Protein AF-A0A4P9WG76-F1 (afdb_monomer)

Sequence (153 aa):
MVAVDEIKWSTSDSGVIADAPSGLVIRKGTIAATIASVAEIDAHLHLSPSPSRSAAIRKTMDDITPLLPTLHATLFGLFHAADWLRSDASEGRALVGAMAVRAFPDMRSEAVDEMLREWGRRARAEEFKVVVEEALQGCNSGIQGAFKINGGW

Solvent-accessible surface area (backbone atoms only — not comparable to full-atom values): 9235 Å² total; per-residue (Å²): 136,83,83,83,81,74,92,82,85,73,89,67,90,73,85,75,48,75,82,38,102,79,77,54,71,69,55,76,60,54,61,54,48,50,53,49,42,25,54,52,37,41,60,46,68,76,47,77,94,44,73,68,49,56,49,52,47,49,51,45,49,60,66,44,56,81,45,42,65,51,52,46,77,74,28,68,91,79,58,52,50,52,74,29,36,37,90,88,44,54,70,28,44,25,40,53,24,33,51,43,33,20,73,38,59,85,65,59,44,74,69,41,52,50,37,39,55,52,44,50,74,67,56,86,50,68,70,45,34,53,40,31,52,33,28,74,71,57,48,68,87,63,69,82,74,76,66,74,67,91,70,84,131

Structure (mmCIF, N/CA/C/O backbone):
data_AF-A0A4P9WG76-F1
#
_entry.id   AF-A0A4P9WG76-F1
#
loop_
_atom_site.group_PDB
_atom_site.id
_atom_site.type_symbol
_atom_site.label_atom_id
_atom_site.label_alt_id
_atom_site.label_comp_id
_atom_site.label_asym_id
_atom_site.label_entity_id
_atom_site.label_seq_id
_atom_site.pdbx_PDB_ins_code
_atom_site.Cartn_x
_atom_site.Cartn_y
_atom_site.Cartn_z
_atom_site.occupancy
_atom_site.B_iso_or_equiv
_atom_site.auth_seq_id
_atom_site.auth_comp_id
_atom_site.auth_asym_id
_atom_site.auth_atom_id
_atom_site.pdbx_PDB_model_num
ATOM 1 N N . MET A 1 1 ? 16.171 -2.582 -22.971 1.00 29.70 1 MET A N 1
ATOM 2 C CA . MET A 1 1 ? 16.084 -3.896 -22.306 1.00 29.70 1 MET A CA 1
ATOM 3 C C . MET A 1 1 ? 17.381 -4.071 -21.533 1.00 29.70 1 MET A C 1
ATOM 5 O O . MET A 1 1 ? 18.410 -4.275 -22.160 1.00 29.70 1 MET A O 1
ATOM 9 N N . VAL A 1 2 ? 17.376 -3.810 -20.224 1.00 29.30 2 VAL A N 1
ATOM 10 C CA . VAL A 1 2 ? 18.581 -3.951 -19.389 1.00 29.30 2 VAL A CA 1
ATOM 11 C C . VAL A 1 2 ? 18.638 -5.407 -18.941 1.00 29.30 2 VAL A C 1
ATOM 13 O O . VAL A 1 2 ? 17.695 -5.884 -18.315 1.00 29.30 2 VAL A O 1
ATOM 16 N N . ALA A 1 3 ? 19.693 -6.120 -19.329 1.00 28.16 3 ALA A N 1
ATOM 17 C CA . ALA A 1 3 ? 19.963 -7.462 -18.834 1.00 28.16 3 ALA A CA 1
ATOM 18 C C . ALA A 1 3 ? 20.357 -7.354 -17.356 1.00 28.16 3 ALA A C 1
ATOM 20 O O . ALA A 1 3 ? 21.293 -6.633 -17.015 1.00 28.16 3 ALA A O 1
ATOM 21 N N . VAL A 1 4 ? 19.605 -8.017 -16.480 1.00 35.25 4 VAL A N 1
ATOM 22 C CA . VAL A 1 4 ? 19.969 -8.135 -15.067 1.00 35.25 4 VAL A CA 1
ATOM 23 C C . VAL A 1 4 ? 20.816 -9.393 -14.942 1.00 35.25 4 VAL A C 1
ATOM 25 O O . VAL A 1 4 ? 20.285 -10.495 -14.814 1.00 35.25 4 VAL A O 1
ATOM 28 N N . ASP A 1 5 ? 22.131 -9.220 -15.034 1.00 34.12 5 ASP A N 1
ATOM 29 C CA . ASP A 1 5 ? 23.086 -10.279 -14.728 1.00 34.12 5 ASP A CA 1
ATOM 30 C C . ASP A 1 5 ? 23.150 -10.473 -13.206 1.00 34.12 5 ASP A C 1
ATOM 32 O O . ASP A 1 5 ? 23.523 -9.573 -12.458 1.00 34.12 5 ASP A O 1
ATOM 36 N N . GLU A 1 6 ? 22.736 -11.665 -12.777 1.00 33.78 6 GLU A N 1
ATOM 37 C CA . GLU A 1 6 ? 23.005 -12.313 -11.489 1.00 33.78 6 GLU A CA 1
ATOM 38 C C . GLU A 1 6 ? 22.783 -11.479 -10.201 1.00 33.78 6 GLU A C 1
ATOM 40 O O . GLU A 1 6 ? 23.637 -10.730 -9.723 1.00 33.78 6 GLU A O 1
ATOM 45 N N . ILE A 1 7 ? 21.636 -11.699 -9.546 1.00 42.50 7 ILE A N 1
ATOM 46 C CA . ILE A 1 7 ? 21.343 -11.144 -8.215 1.00 42.50 7 ILE A CA 1
ATOM 47 C C . ILE A 1 7 ? 22.223 -11.840 -7.164 1.00 42.50 7 ILE A C 1
ATOM 49 O O . ILE A 1 7 ? 22.012 -13.009 -6.831 1.00 42.50 7 ILE A O 1
ATOM 53 N N . LYS A 1 8 ? 23.185 -11.108 -6.589 1.00 35.28 8 LYS A N 1
ATOM 54 C CA . LYS A 1 8 ? 24.018 -11.589 -5.475 1.00 35.28 8 LYS A CA 1
ATOM 55 C C . LYS A 1 8 ? 23.369 -11.284 -4.124 1.00 35.28 8 LYS A C 1
ATOM 57 O O . LYS A 1 8 ? 23.216 -10.133 -3.727 1.00 35.28 8 LYS A O 1
ATOM 62 N N . TRP A 1 9 ? 23.030 -12.336 -3.382 1.00 37.44 9 TRP A N 1
ATOM 63 C CA . TRP A 1 9 ? 22.438 -12.251 -2.045 1.00 37.44 9 TRP A CA 1
ATOM 64 C C . TRP A 1 9 ? 23.530 -12.235 -0.960 1.00 37.44 9 TRP A C 1
ATOM 66 O O . TRP A 1 9 ? 24.254 -13.214 -0.821 1.00 37.44 9 TRP A O 1
ATOM 76 N N . SER A 1 10 ? 23.617 -11.194 -0.121 1.00 37.50 10 SER A N 1
ATOM 77 C CA . SER A 1 10 ? 24.485 -11.193 1.082 1.00 37.50 10 SER A CA 1
ATOM 78 C C . SER A 1 10 ? 23.660 -11.317 2.365 1.00 37.50 10 SER A C 1
ATOM 80 O O . SER A 1 10 ? 22.618 -10.690 2.502 1.00 37.50 10 SER A O 1
ATOM 82 N N . THR A 1 11 ? 24.065 -12.204 3.277 1.00 35.88 11 THR A N 1
ATOM 83 C CA . THR A 1 11 ? 23.414 -12.543 4.562 1.00 35.88 11 THR A CA 1
ATOM 84 C C . THR A 1 11 ? 23.861 -11.690 5.751 1.00 35.88 11 THR A C 1
ATOM 86 O O . THR A 1 11 ? 23.444 -11.994 6.862 1.00 35.88 11 THR A O 1
ATOM 89 N N . SER A 1 12 ? 24.698 -10.664 5.578 1.00 35.09 12 SER A N 1
ATOM 90 C CA . SER A 1 12 ? 25.245 -9.935 6.729 1.00 35.09 12 SER A CA 1
ATOM 91 C C . SER A 1 12 ? 24.329 -8.809 7.220 1.00 35.09 12 SER A C 1
ATOM 93 O O . SER A 1 12 ? 23.958 -7.924 6.449 1.00 35.09 12 SER A O 1
ATOM 95 N N . ASP A 1 13 ? 24.059 -8.789 8.530 1.00 44.84 13 ASP A N 1
ATOM 96 C CA . ASP A 1 13 ? 23.354 -7.711 9.252 1.00 44.84 13 ASP A CA 1
ATOM 97 C C . ASP A 1 13 ? 24.088 -6.352 9.201 1.00 44.84 13 ASP A C 1
ATOM 99 O O . ASP A 1 13 ? 23.539 -5.308 9.551 1.00 44.84 13 ASP A O 1
ATOM 103 N N . SER A 1 14 ? 25.321 -6.326 8.695 1.00 40.22 14 SER A N 1
ATOM 104 C CA . SER A 1 14 ? 26.135 -5.135 8.451 1.00 40.22 14 SER A CA 1
ATOM 105 C C . SER A 1 14 ? 25.805 -4.444 7.115 1.00 40.22 14 SER A C 1
ATOM 107 O O . SER A 1 14 ? 26.647 -4.271 6.242 1.00 40.22 14 SER A O 1
ATOM 109 N N . GLY A 1 15 ? 24.555 -4.009 6.968 1.00 42.34 15 GLY A N 1
ATOM 110 C CA . GLY A 1 15 ? 24.208 -2.681 6.442 1.00 42.34 15 GLY A CA 1
ATOM 111 C C . GLY A 1 15 ? 24.464 -2.263 4.982 1.00 42.34 15 GLY A C 1
ATOM 112 O O . GLY A 1 15 ? 23.815 -1.304 4.575 1.00 42.34 15 GLY A O 1
ATOM 113 N N . VAL A 1 16 ? 25.306 -2.896 4.164 1.00 36.41 16 VAL A N 1
ATOM 114 C CA . VAL A 1 16 ? 25.460 -2.531 2.735 1.00 36.41 16 VAL A CA 1
ATOM 115 C C . VAL A 1 16 ? 25.833 -3.768 1.920 1.00 36.41 16 VAL A C 1
ATOM 117 O O . VAL A 1 16 ? 26.816 -4.439 2.218 1.00 36.41 16 VAL A O 1
ATOM 120 N N . ILE A 1 17 ? 25.052 -4.066 0.880 1.00 44.09 17 ILE A N 1
ATOM 121 C CA . ILE A 1 17 ? 25.379 -5.085 -0.123 1.00 44.09 17 ILE A CA 1
ATOM 122 C C . ILE A 1 17 ? 25.728 -4.339 -1.410 1.00 44.09 17 ILE A C 1
ATOM 124 O O . ILE A 1 17 ? 24.985 -3.445 -1.801 1.00 44.09 17 ILE A O 1
ATOM 128 N N . ALA A 1 18 ? 26.882 -4.713 -1.965 1.00 39.53 18 ALA A N 1
ATOM 129 C CA . ALA A 1 18 ? 27.529 -4.315 -3.214 1.00 39.53 18 ALA A CA 1
ATOM 130 C C . ALA A 1 18 ? 26.707 -3.509 -4.233 1.00 39.53 18 ALA A C 1
ATOM 132 O O . ALA A 1 18 ? 25.554 -3.830 -4.515 1.00 39.53 18 ALA A O 1
ATOM 133 N N . ASP A 1 19 ? 27.392 -2.539 -4.847 1.00 36.28 19 ASP A N 1
ATOM 134 C CA . ASP A 1 19 ? 26.950 -1.741 -5.988 1.00 36.28 19 ASP A CA 1
ATOM 135 C C . ASP A 1 19 ? 26.257 -2.608 -7.045 1.00 36.28 19 ASP A C 1
ATOM 137 O O . ASP A 1 19 ? 26.893 -3.264 -7.874 1.00 36.28 19 ASP A O 1
ATOM 141 N N . ALA A 1 20 ? 24.922 -2.597 -7.032 1.00 38.16 20 ALA A N 1
ATOM 142 C CA . ALA A 1 20 ? 24.163 -2.936 -8.221 1.00 38.16 20 ALA A CA 1
ATOM 143 C C . ALA A 1 20 ? 24.618 -1.973 -9.337 1.00 38.16 20 ALA A C 1
ATOM 145 O O . ALA A 1 20 ? 24.870 -0.801 -9.035 1.00 38.16 20 ALA A O 1
ATOM 146 N N . PRO A 1 21 ? 24.681 -2.397 -10.614 1.00 36.16 21 PRO A N 1
ATOM 147 C CA . PRO A 1 21 ? 25.179 -1.569 -11.722 1.00 36.16 21 PRO A CA 1
ATOM 148 C C . PRO A 1 21 ? 24.435 -0.228 -11.929 1.00 36.16 21 PRO A C 1
ATOM 150 O O . PRO A 1 21 ? 24.803 0.558 -12.795 1.00 36.16 21 PRO A O 1
ATOM 153 N N . SER A 1 22 ? 23.400 0.048 -11.131 1.00 40.72 22 SER A N 1
ATOM 154 C CA . SER A 1 22 ? 22.588 1.262 -11.100 1.00 40.72 22 SER A CA 1
ATOM 155 C C . SER A 1 22 ? 22.597 2.018 -9.752 1.00 40.72 22 SER A C 1
ATOM 157 O O . SER A 1 22 ? 21.706 2.832 -9.522 1.00 40.72 22 SER A O 1
ATOM 159 N N . GLY A 1 23 ? 23.543 1.762 -8.837 1.00 37.00 23 GLY A N 1
ATOM 160 C CA . GLY A 1 23 ? 23.637 2.480 -7.549 1.00 37.00 23 GLY A CA 1
ATOM 161 C C . GLY A 1 23 ? 22.524 2.143 -6.545 1.00 37.00 23 GLY A C 1
ATOM 162 O O . GLY A 1 23 ? 22.224 2.928 -5.647 1.00 37.00 23 GLY A O 1
ATOM 163 N N . LEU A 1 24 ? 21.880 0.984 -6.708 1.00 38.03 24 LEU A N 1
ATOM 164 C CA . LEU A 1 24 ? 20.695 0.595 -5.950 1.00 38.03 24 LEU A CA 1
ATOM 165 C C . LEU A 1 24 ? 21.059 -0.424 -4.862 1.00 38.03 24 LEU A C 1
ATOM 167 O O . LEU A 1 24 ? 21.333 -1.586 -5.149 1.00 38.03 24 LEU A O 1
ATOM 171 N N . VAL A 1 25 ? 21.082 0.019 -3.603 1.00 45.28 25 VAL A N 1
ATOM 172 C CA . VAL A 1 25 ? 21.432 -0.830 -2.453 1.00 45.28 25 VAL A CA 1
ATOM 173 C C . VAL A 1 25 ? 20.177 -1.501 -1.898 1.00 45.28 25 VAL A C 1
ATOM 175 O O . VAL A 1 25 ? 19.317 -0.858 -1.297 1.00 45.28 25 VAL A O 1
ATOM 178 N N . ILE A 1 26 ? 20.095 -2.820 -2.057 1.00 45.97 26 ILE A N 1
ATOM 179 C CA . ILE A 1 26 ? 19.001 -3.655 -1.547 1.00 45.97 26 ILE A CA 1
ATOM 180 C C . ILE A 1 26 ? 19.420 -4.228 -0.198 1.00 45.97 26 ILE A C 1
ATOM 182 O O . ILE A 1 26 ? 20.339 -5.043 -0.123 1.00 45.97 26 ILE A O 1
ATOM 186 N N . ARG A 1 27 ? 18.756 -3.839 0.892 1.00 52.25 27 ARG A N 1
ATOM 187 C CA . ARG A 1 27 ? 19.001 -4.454 2.203 1.00 52.25 27 ARG A CA 1
ATOM 188 C C . ARG A 1 27 ? 18.062 -5.647 2.366 1.00 52.25 27 ARG A C 1
ATOM 190 O O . ARG A 1 27 ? 16.864 -5.507 2.147 1.00 52.25 27 ARG A O 1
ATOM 197 N N . LYS A 1 28 ? 18.556 -6.807 2.828 1.00 52.19 28 LYS A N 1
ATOM 198 C CA . LYS A 1 28 ? 17.686 -7.940 3.229 1.00 52.19 28 LYS A CA 1
ATOM 199 C C . LYS A 1 28 ? 16.614 -7.523 4.244 1.00 52.19 28 LYS A C 1
ATOM 201 O O . LYS A 1 28 ? 15.506 -8.050 4.226 1.00 52.19 28 LYS A O 1
ATOM 206 N N . GLY A 1 29 ? 16.922 -6.508 5.052 1.00 62.78 29 GLY A N 1
ATOM 207 C CA . GLY A 1 29 ? 15.971 -5.868 5.953 1.00 62.78 29 GLY A CA 1
ATOM 208 C C . GLY A 1 29 ? 14.784 -5.190 5.261 1.00 62.78 29 GLY A C 1
ATOM 209 O O . GLY A 1 29 ? 13.756 -5.059 5.898 1.00 62.78 29 GLY A O 1
ATOM 210 N N . THR A 1 30 ? 14.852 -4.802 3.984 1.00 72.75 30 THR A N 1
ATOM 211 C CA . THR A 1 30 ? 13.771 -4.057 3.310 1.00 72.75 30 THR A CA 1
ATOM 212 C C . THR A 1 30 ? 12.519 -4.909 3.090 1.00 72.75 30 THR A C 1
ATOM 214 O O . THR A 1 30 ? 11.415 -4.465 3.401 1.00 72.75 30 THR A O 1
ATOM 217 N N . ILE A 1 31 ? 12.671 -6.150 2.612 1.00 73.94 31 ILE A N 1
ATOM 218 C CA . ILE A 1 31 ? 11.532 -7.065 2.413 1.00 73.94 31 ILE A CA 1
ATOM 219 C C . ILE A 1 31 ? 10.963 -7.495 3.767 1.00 73.94 31 ILE A C 1
ATOM 221 O O . ILE A 1 31 ? 9.756 -7.422 3.980 1.00 73.94 31 ILE A O 1
ATOM 225 N N . ALA A 1 32 ? 11.834 -7.890 4.702 1.00 73.31 32 ALA A N 1
ATOM 226 C CA . ALA A 1 32 ? 11.424 -8.290 6.045 1.00 73.31 32 ALA A CA 1
ATOM 227 C C . ALA A 1 32 ? 10.720 -7.149 6.800 1.00 73.31 32 ALA A C 1
ATOM 229 O O . ALA A 1 32 ? 9.680 -7.381 7.409 1.00 73.31 32 ALA A O 1
ATOM 230 N N . ALA A 1 33 ? 11.230 -5.916 6.701 1.00 76.06 33 ALA A N 1
ATOM 231 C CA . ALA A 1 33 ? 10.598 -4.732 7.277 1.00 76.06 33 ALA A CA 1
ATOM 232 C C . ALA A 1 33 ? 9.226 -4.479 6.653 1.00 76.06 33 ALA A C 1
ATOM 234 O O . ALA A 1 33 ? 8.272 -4.254 7.381 1.00 76.06 33 ALA A O 1
ATOM 235 N N . THR A 1 34 ? 9.094 -4.610 5.331 1.00 81.94 34 THR A N 1
ATOM 236 C CA . THR A 1 34 ? 7.799 -4.431 4.655 1.00 81.94 34 THR A CA 1
ATOM 237 C C . THR A 1 34 ? 6.775 -5.468 5.118 1.00 81.94 34 THR A C 1
ATOM 239 O O . THR A 1 34 ? 5.636 -5.117 5.408 1.00 81.94 34 THR A O 1
ATOM 242 N N . ILE A 1 35 ? 7.171 -6.739 5.246 1.00 83.00 35 ILE A N 1
ATOM 243 C CA . ILE A 1 35 ? 6.297 -7.801 5.771 1.00 83.00 35 ILE A CA 1
ATOM 244 C C . ILE A 1 35 ? 5.918 -7.527 7.235 1.00 83.00 35 ILE A C 1
ATOM 246 O O . ILE A 1 35 ? 4.758 -7.697 7.606 1.00 83.00 35 ILE A O 1
ATOM 250 N N . ALA A 1 36 ? 6.865 -7.073 8.060 1.00 80.31 36 ALA A N 1
ATOM 251 C CA . ALA A 1 36 ? 6.592 -6.698 9.446 1.00 80.31 36 ALA A CA 1
ATOM 252 C C . ALA A 1 36 ? 5.608 -5.520 9.534 1.00 80.31 36 ALA A C 1
ATOM 254 O O . ALA A 1 36 ? 4.664 -5.574 10.318 1.00 80.31 36 ALA A O 1
ATOM 255 N N . SER A 1 37 ? 5.764 -4.506 8.681 1.00 82.38 37 SER A N 1
ATOM 256 C CA . SER A 1 37 ? 4.845 -3.372 8.586 1.00 82.38 37 SER A CA 1
ATOM 257 C C . SER A 1 37 ? 3.446 -3.789 8.127 1.00 82.38 37 SER A C 1
ATOM 259 O O . SER A 1 37 ? 2.461 -3.290 8.661 1.00 82.38 37 SER A O 1
ATOM 261 N N . VAL A 1 38 ? 3.328 -4.742 7.193 1.00 87.38 38 VAL A N 1
ATOM 262 C CA . VAL A 1 38 ? 2.028 -5.332 6.819 1.00 87.38 38 VAL A CA 1
ATOM 263 C C . VAL A 1 38 ? 1.358 -5.974 8.034 1.00 87.38 38 VAL A C 1
ATOM 265 O O . VAL A 1 38 ? 0.190 -5.697 8.298 1.00 87.38 38 VAL A O 1
ATOM 268 N N . ALA A 1 39 ? 2.096 -6.786 8.796 1.00 83.25 39 ALA A N 1
ATOM 269 C CA . ALA A 1 39 ? 1.567 -7.432 9.993 1.00 83.25 39 ALA A CA 1
ATOM 270 C C . ALA A 1 39 ? 1.161 -6.417 11.078 1.00 83.25 39 ALA A C 1
ATOM 272 O O . ALA A 1 39 ? 0.143 -6.604 11.743 1.00 83.25 39 ALA A O 1
ATOM 273 N N . GLU A 1 40 ? 1.921 -5.330 11.239 1.00 84.75 40 GLU A N 1
ATOM 274 C CA . GLU A 1 40 ? 1.601 -4.238 12.164 1.00 84.75 40 GLU A CA 1
ATOM 275 C C . GLU A 1 40 ? 0.323 -3.494 11.744 1.00 84.75 40 GLU A C 1
ATOM 277 O O . GLU A 1 40 ? -0.565 -3.276 12.573 1.00 84.75 40 GLU A O 1
ATOM 282 N N . ILE A 1 41 ? 0.170 -3.178 10.451 1.00 87.25 41 ILE A N 1
ATOM 283 C CA . ILE A 1 41 ? -1.065 -2.592 9.913 1.00 87.25 41 ILE A CA 1
ATOM 284 C C . ILE A 1 41 ? -2.248 -3.528 10.178 1.00 87.25 41 ILE A C 1
ATOM 286 O O . ILE A 1 41 ? -3.248 -3.095 10.751 1.00 87.25 41 ILE A O 1
ATOM 290 N N . ASP A 1 42 ? -2.137 -4.806 9.810 1.00 89.06 42 ASP A N 1
ATOM 291 C CA . ASP A 1 42 ? -3.207 -5.787 10.009 1.00 89.06 42 ASP A CA 1
ATOM 292 C C . ASP A 1 42 ? -3.596 -5.902 11.493 1.00 89.06 42 ASP A C 1
ATOM 294 O O . ASP A 1 42 ? -4.785 -5.877 11.822 1.00 89.06 42 ASP A O 1
ATOM 298 N N . ALA A 1 43 ? -2.620 -5.919 12.409 1.00 87.69 43 ALA A N 1
ATOM 299 C CA . ALA A 1 43 ? -2.871 -5.928 13.850 1.00 87.69 43 ALA A CA 1
ATOM 300 C C . ALA A 1 43 ? -3.680 -4.703 14.310 1.00 87.69 43 ALA A C 1
ATOM 302 O O . ALA A 1 43 ? -4.627 -4.839 15.089 1.00 87.69 43 ALA A O 1
ATOM 303 N N . HIS A 1 44 ? -3.364 -3.511 13.797 1.00 87.31 44 HIS A N 1
ATOM 304 C CA . HIS A 1 44 ? -4.119 -2.299 14.109 1.00 87.31 44 HIS A CA 1
ATOM 305 C C . HIS A 1 44 ? -5.518 -2.286 13.490 1.00 87.31 44 HIS A C 1
ATOM 307 O O . HIS A 1 44 ? -6.449 -1.777 14.115 1.00 87.31 44 HIS A O 1
ATOM 313 N N . LEU A 1 45 ? -5.712 -2.881 12.312 1.00 85.12 45 LEU A N 1
ATOM 314 C CA . LEU A 1 45 ? -7.017 -2.966 11.648 1.00 85.12 45 LEU A CA 1
ATOM 315 C C . LEU A 1 45 ? -8.029 -3.851 12.391 1.00 85.12 45 LEU A C 1
ATOM 317 O O . LEU A 1 45 ? -9.237 -3.694 12.200 1.00 85.12 45 LEU A O 1
ATOM 321 N N . HIS A 1 46 ? -7.566 -4.758 13.253 1.00 82.12 46 HIS A N 1
ATOM 322 C CA . HIS A 1 46 ? -8.432 -5.535 14.145 1.00 82.12 46 HIS A CA 1
ATOM 323 C C . HIS A 1 46 ? -8.937 -4.742 15.360 1.00 82.12 46 HIS A C 1
ATOM 325 O O . HIS A 1 46 ? -9.868 -5.187 16.032 1.00 82.12 46 HIS A O 1
ATOM 331 N N . LEU A 1 47 ? -8.364 -3.568 15.641 1.00 81.75 47 LEU A N 1
ATOM 332 C CA . LEU A 1 47 ? -8.773 -2.712 16.751 1.00 81.75 47 LEU A CA 1
ATOM 333 C C . LEU A 1 47 ? -9.936 -1.791 16.358 1.00 81.75 47 LEU A C 1
ATOM 335 O O . LEU A 1 47 ? -10.053 -1.334 15.212 1.00 81.75 47 LEU A O 1
ATOM 339 N N . SER A 1 48 ? -10.763 -1.446 17.349 1.00 84.88 48 SER A N 1
ATOM 340 C CA . SER A 1 48 ? -11.828 -0.452 17.194 1.00 84.88 48 SER A CA 1
ATOM 341 C C . SER A 1 48 ? -11.279 0.878 16.659 1.00 84.88 48 SER A C 1
ATOM 343 O O . SER A 1 48 ? -10.186 1.291 17.060 1.00 84.88 48 SER A O 1
ATOM 345 N N . PRO A 1 49 ? -12.022 1.581 15.784 1.00 85.88 49 PRO A N 1
ATOM 346 C CA . PRO A 1 49 ? -11.617 2.890 15.291 1.00 85.88 49 PRO A CA 1
ATOM 347 C C . PRO A 1 49 ? -11.315 3.881 16.411 1.00 85.88 49 PRO A C 1
ATOM 349 O O . PRO A 1 49 ? -12.162 4.159 17.257 1.00 85.88 49 PRO A O 1
ATOM 352 N N . SER A 1 50 ? -10.096 4.418 16.405 1.00 86.81 50 SER A N 1
ATOM 353 C CA . SER A 1 50 ? -9.641 5.425 17.358 1.00 86.81 50 SER A CA 1
ATOM 354 C C . SER A 1 50 ? -8.552 6.313 16.740 1.00 86.81 50 SER A C 1
ATOM 356 O O . SER A 1 50 ? -7.851 5.878 15.819 1.00 86.81 50 SER A O 1
ATOM 358 N N . PRO A 1 51 ? -8.347 7.536 17.265 1.00 88.44 51 PRO A N 1
ATOM 359 C CA . PRO A 1 51 ? -7.253 8.399 16.824 1.00 88.44 51 PRO A CA 1
ATOM 360 C C . PRO A 1 51 ? -5.871 7.754 16.987 1.00 88.44 51 PRO A C 1
ATOM 362 O O . PRO A 1 51 ? -5.012 7.920 16.126 1.00 88.44 51 PRO A O 1
ATOM 365 N N . SER A 1 52 ? -5.658 6.976 18.055 1.00 86.19 52 SER A N 1
ATOM 366 C CA . SER A 1 52 ? -4.385 6.288 18.297 1.00 86.19 52 SER A CA 1
ATOM 367 C C . SER A 1 52 ? -4.114 5.189 17.271 1.00 86.19 52 SER A C 1
ATOM 369 O O . SER A 1 52 ? -2.991 5.076 16.788 1.00 86.19 52 SER A O 1
ATOM 371 N N . ARG A 1 53 ? -5.143 4.428 16.878 1.00 88.31 53 ARG A N 1
ATOM 372 C CA . ARG A 1 53 ? -5.046 3.429 15.804 1.00 88.31 53 ARG A CA 1
ATOM 373 C C . ARG A 1 53 ? -4.664 4.086 14.480 1.00 88.31 53 ARG A C 1
ATOM 375 O O . ARG A 1 53 ? -3.742 3.635 13.812 1.00 88.31 53 ARG A O 1
ATOM 382 N N . SER A 1 54 ? -5.355 5.165 14.122 1.00 87.81 54 SER A N 1
ATOM 383 C CA . SER A 1 54 ? -5.079 5.931 12.903 1.00 87.81 54 SER A CA 1
ATOM 384 C C . SER A 1 54 ? -3.673 6.536 12.885 1.00 87.81 54 SER A C 1
ATOM 386 O O . SER A 1 54 ? -3.031 6.557 11.838 1.00 87.81 54 SER A O 1
ATOM 388 N N . ALA A 1 55 ? -3.172 7.003 14.031 1.00 87.06 55 ALA A N 1
ATOM 389 C CA . ALA A 1 55 ? -1.803 7.497 14.152 1.00 87.06 55 ALA A CA 1
ATOM 390 C C . ALA A 1 55 ? -0.765 6.377 13.976 1.00 87.06 55 ALA A C 1
ATOM 392 O O . ALA A 1 55 ? 0.239 6.585 13.300 1.00 87.06 55 ALA A O 1
ATOM 393 N N . ALA A 1 56 ? -1.019 5.189 14.533 1.00 85.38 56 ALA A N 1
ATOM 394 C CA . ALA 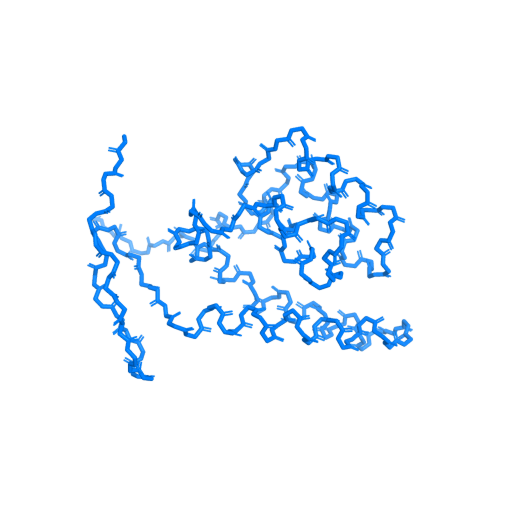A 1 56 ? -0.131 4.039 14.379 1.00 85.38 56 ALA A CA 1
ATOM 395 C C . ALA A 1 56 ? -0.055 3.565 12.919 1.00 85.38 56 ALA A C 1
ATOM 397 O O . ALA A 1 56 ? 1.040 3.432 12.383 1.00 85.38 56 ALA A O 1
ATOM 398 N N . ILE A 1 57 ? -1.202 3.426 12.242 1.00 88.19 57 ILE A N 1
ATOM 399 C CA . ILE A 1 57 ? -1.249 3.063 10.815 1.00 88.19 57 ILE A CA 1
ATOM 400 C C . ILE A 1 57 ? -0.472 4.080 9.970 1.00 88.19 57 ILE A C 1
ATOM 402 O O . ILE A 1 57 ? 0.352 3.683 9.149 1.00 88.19 57 ILE A O 1
ATOM 406 N N . ARG A 1 58 ? -0.677 5.387 10.194 1.00 89.81 58 ARG A N 1
ATOM 407 C CA . ARG A 1 58 ? 0.073 6.437 9.482 1.00 89.81 58 ARG A CA 1
ATOM 408 C C . ARG A 1 58 ? 1.568 6.350 9.729 1.00 89.81 58 ARG A C 1
ATOM 410 O O . ARG A 1 58 ? 2.324 6.406 8.771 1.00 89.81 58 ARG A O 1
ATOM 417 N N . LYS A 1 59 ? 1.988 6.139 10.977 1.00 86.19 59 LYS A N 1
ATOM 418 C CA . LYS A 1 59 ? 3.403 5.949 11.299 1.00 86.19 59 LYS A CA 1
ATOM 419 C C . LYS A 1 59 ? 3.991 4.774 10.509 1.00 86.19 59 LYS A C 1
ATOM 421 O O . LYS A 1 59 ? 5.044 4.920 9.902 1.00 86.19 59 LYS A O 1
ATOM 426 N N . THR A 1 60 ? 3.309 3.631 10.472 1.00 86.12 60 THR A N 1
ATOM 427 C CA . THR A 1 60 ? 3.782 2.470 9.707 1.00 86.12 60 THR A CA 1
ATOM 428 C C . THR A 1 60 ? 3.816 2.759 8.199 1.00 86.12 60 THR A C 1
ATOM 430 O O . THR A 1 60 ? 4.749 2.343 7.515 1.00 86.12 60 THR A O 1
ATOM 433 N N . MET A 1 61 ? 2.859 3.525 7.661 1.00 87.50 61 MET A N 1
ATOM 434 C CA . MET A 1 61 ? 2.903 4.003 6.270 1.00 87.50 61 MET A CA 1
ATOM 435 C C . MET A 1 61 ?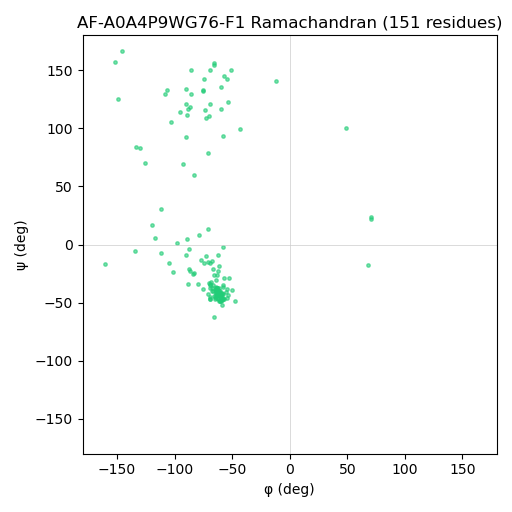 4.093 4.943 6.009 1.00 87.50 61 MET A C 1
ATOM 437 O O . MET A 1 61 ? 4.736 4.845 4.960 1.00 87.50 61 MET A O 1
ATOM 441 N N . ASP A 1 62 ? 4.418 5.830 6.947 1.00 84.56 62 ASP A N 1
ATOM 442 C CA . ASP A 1 62 ? 5.587 6.710 6.857 1.00 84.56 62 ASP A CA 1
ATOM 443 C C . ASP A 1 62 ? 6.887 5.892 6.856 1.00 84.56 62 ASP A C 1
ATOM 445 O O . ASP A 1 62 ? 7.785 6.174 6.064 1.00 84.56 62 ASP A O 1
ATOM 449 N N . ASP A 1 63 ? 6.949 4.822 7.657 1.00 81.56 63 ASP A N 1
ATOM 450 C CA . ASP A 1 63 ? 8.080 3.888 7.707 1.00 81.56 63 ASP A CA 1
ATOM 451 C C . ASP A 1 63 ? 8.227 3.080 6.393 1.00 81.56 63 ASP A C 1
ATOM 453 O O . ASP A 1 63 ? 9.345 2.813 5.945 1.00 81.56 63 ASP A O 1
ATOM 457 N N . ILE A 1 64 ? 7.116 2.727 5.727 1.00 83.62 64 ILE A N 1
ATOM 458 C CA . ILE A 1 64 ? 7.109 2.001 4.439 1.00 83.62 64 ILE A CA 1
ATOM 459 C C . ILE A 1 64 ? 7.479 2.906 3.259 1.00 83.62 64 ILE A C 1
ATOM 461 O O . ILE A 1 64 ? 8.161 2.465 2.333 1.00 83.62 64 ILE A O 1
ATOM 465 N N . THR A 1 65 ? 7.025 4.159 3.253 1.00 86.19 65 THR A N 1
ATOM 466 C CA . THR A 1 65 ? 7.198 5.097 2.129 1.00 86.19 65 THR A CA 1
ATOM 467 C C . THR A 1 65 ? 8.633 5.163 1.571 1.00 86.19 65 THR A C 1
ATOM 469 O O . THR A 1 65 ? 8.789 5.016 0.355 1.00 86.19 65 THR A O 1
ATOM 472 N N . PRO A 1 66 ? 9.702 5.311 2.382 1.00 81.25 66 PRO A N 1
ATOM 473 C CA . PRO A 1 66 ? 11.075 5.336 1.872 1.00 81.25 66 PRO A CA 1
ATOM 474 C C . PRO A 1 66 ? 11.563 3.981 1.334 1.00 81.25 66 PRO A C 1
ATOM 476 O O . PRO A 1 66 ? 12.567 3.934 0.626 1.00 81.25 66 PRO A O 1
ATOM 479 N N . LEU A 1 67 ? 10.877 2.877 1.647 1.00 81.81 67 LEU A N 1
ATOM 480 C CA . LEU A 1 67 ? 11.200 1.539 1.148 1.00 81.81 67 LEU A CA 1
ATOM 481 C C . LEU A 1 6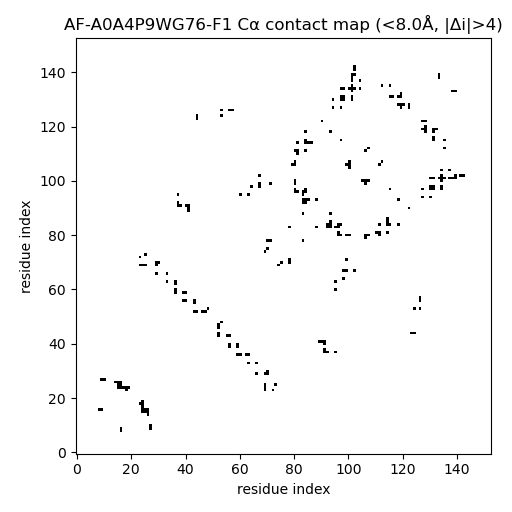7 ? 10.620 1.286 -0.247 1.00 81.81 67 LEU A C 1
ATOM 483 O O . LEU A 1 67 ? 11.165 0.458 -0.978 1.00 81.81 67 LEU A O 1
ATOM 487 N N . LEU A 1 68 ? 9.552 1.997 -0.632 1.00 84.50 68 LEU A N 1
ATOM 488 C CA . LEU A 1 68 ? 8.834 1.787 -1.893 1.00 84.50 68 LEU A CA 1
ATOM 489 C C . LEU A 1 68 ? 9.742 1.829 -3.138 1.00 84.50 68 LEU A C 1
ATOM 491 O O . LEU A 1 68 ? 9.596 0.933 -3.963 1.00 84.50 68 LEU A O 1
ATOM 495 N N . PRO A 1 69 ? 10.712 2.757 -3.296 1.00 80.44 69 PRO A N 1
ATOM 496 C CA . PRO A 1 69 ? 11.618 2.745 -4.451 1.00 80.44 69 PRO A CA 1
ATOM 497 C C . PRO A 1 69 ? 12.506 1.505 -4.513 1.00 80.44 69 PRO A C 1
ATOM 499 O O . PRO A 1 69 ? 12.745 0.967 -5.592 1.00 80.44 69 PRO A O 1
ATOM 502 N N . THR A 1 70 ? 12.968 1.016 -3.362 1.00 77.50 70 THR A N 1
ATOM 503 C CA . THR A 1 70 ? 13.735 -0.229 -3.300 1.00 77.50 70 THR A CA 1
ATOM 504 C C . THR A 1 70 ? 12.825 -1.405 -3.626 1.00 77.50 70 THR A C 1
ATOM 506 O O . THR A 1 70 ? 13.170 -2.213 -4.475 1.00 77.50 70 THR A O 1
ATOM 509 N N . LEU A 1 71 ? 11.628 -1.496 -3.045 1.00 77.75 71 LEU A N 1
ATOM 510 C CA . LEU A 1 71 ? 10.651 -2.533 -3.406 1.00 77.75 71 LEU A CA 1
ATOM 511 C C . LEU A 1 71 ? 10.293 -2.486 -4.900 1.00 77.75 71 LEU A C 1
ATOM 513 O O . LEU A 1 71 ? 10.139 -3.521 -5.533 1.00 77.75 71 LEU A O 1
ATOM 517 N N . HIS A 1 72 ? 10.247 -1.298 -5.494 1.00 78.38 72 HIS A N 1
ATOM 518 C CA . HIS A 1 72 ? 10.062 -1.138 -6.925 1.00 78.38 72 HIS A CA 1
ATOM 519 C C . HIS A 1 72 ? 11.269 -1.705 -7.688 1.00 78.38 72 HIS A C 1
ATOM 521 O O . HIS A 1 72 ? 11.200 -2.714 -8.371 1.00 78.38 72 HIS A O 1
ATOM 527 N N . ALA A 1 73 ? 12.460 -1.161 -7.502 1.00 74.00 73 ALA A N 1
ATOM 528 C CA . ALA A 1 73 ? 13.603 -1.577 -8.311 1.00 74.00 73 ALA A CA 1
ATOM 529 C C . ALA A 1 73 ? 14.070 -3.035 -8.099 1.00 74.00 73 ALA A C 1
ATOM 531 O O . ALA A 1 73 ? 14.684 -3.621 -8.987 1.00 74.00 73 ALA A O 1
ATOM 532 N N . THR A 1 74 ? 13.819 -3.622 -6.929 1.00 66.25 74 THR A N 1
ATOM 533 C CA . THR A 1 74 ? 14.433 -4.905 -6.516 1.00 66.25 74 THR A CA 1
ATOM 534 C C . THR A 1 74 ? 13.521 -6.099 -6.669 1.00 66.25 74 THR A C 1
ATOM 536 O O . THR A 1 74 ? 13.962 -7.239 -6.788 1.00 66.25 74 THR A O 1
ATOM 539 N N . LEU A 1 75 ? 12.232 -5.814 -6.663 1.00 60.22 75 LEU A N 1
ATOM 540 C CA . LEU A 1 75 ? 11.173 -6.788 -6.576 1.00 60.22 75 LEU A CA 1
ATOM 541 C C . LEU A 1 75 ? 10.326 -6.740 -7.861 1.00 60.22 75 LEU A C 1
ATOM 543 O O . LEU A 1 75 ? 9.389 -7.508 -7.981 1.00 60.22 75 LEU A O 1
ATOM 547 N N . PHE A 1 76 ? 10.692 -5.953 -8.882 1.00 51.12 76 PHE A N 1
ATOM 548 C CA . PHE A 1 76 ? 9.951 -5.793 -10.148 1.00 51.12 76 PHE A CA 1
ATOM 549 C C . PHE A 1 76 ? 9.950 -6.976 -11.132 1.00 51.12 76 PHE A C 1
ATOM 551 O O . PHE A 1 76 ? 9.499 -6.845 -12.265 1.00 51.12 76 PHE A O 1
ATOM 558 N N . GLY A 1 77 ? 10.368 -8.159 -10.681 1.00 51.44 77 GLY A N 1
ATOM 559 C CA . GLY A 1 77 ? 9.988 -9.440 -11.295 1.00 51.44 77 GLY A CA 1
ATOM 560 C C . GLY A 1 77 ? 9.065 -10.314 -10.426 1.00 51.44 77 GLY A C 1
ATOM 561 O O . GLY A 1 77 ? 8.610 -11.352 -10.885 1.00 51.44 77 GLY A O 1
ATOM 562 N N . LEU A 1 78 ? 8.811 -9.930 -9.168 1.00 52.25 78 LEU A N 1
ATOM 563 C CA . LEU A 1 78 ? 8.114 -10.708 -8.123 1.00 52.25 78 LEU A CA 1
ATOM 564 C C . LEU A 1 78 ? 7.058 -9.896 -7.335 1.00 52.25 78 LEU A C 1
ATOM 566 O O . LEU A 1 78 ? 6.352 -10.440 -6.489 1.00 52.25 78 LEU A O 1
ATOM 570 N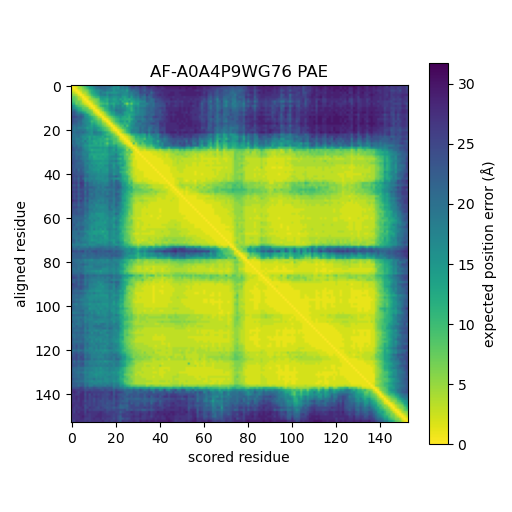 N . PHE A 1 79 ? 6.958 -8.592 -7.576 1.00 64.88 79 PHE A N 1
ATOM 571 C CA . PHE A 1 79 ? 6.077 -7.641 -6.903 1.00 64.88 79 PHE A CA 1
ATOM 572 C C . PHE A 1 79 ? 5.267 -6.922 -7.970 1.00 64.88 79 PHE A C 1
ATOM 574 O O . PHE A 1 79 ? 5.462 -5.746 -8.269 1.00 64.88 79 PHE A O 1
ATOM 581 N N . HIS A 1 80 ? 4.356 -7.664 -8.590 1.00 79.25 80 HIS A N 1
ATOM 582 C CA . HIS A 1 80 ? 3.328 -7.042 -9.402 1.00 79.25 80 HIS A CA 1
ATOM 583 C C . HIS A 1 80 ? 2.281 -6.421 -8.479 1.00 79.25 80 HIS A C 1
ATOM 585 O O . HIS A 1 80 ? 1.810 -7.069 -7.545 1.00 79.25 80 HIS A O 1
ATOM 591 N N . ALA A 1 81 ? 1.887 -5.173 -8.756 1.00 81.88 81 ALA A N 1
ATOM 592 C CA . ALA A 1 81 ? 0.836 -4.487 -7.997 1.00 81.88 81 ALA A CA 1
ATOM 593 C C . ALA A 1 81 ? -0.428 -5.351 -7.875 1.00 81.88 81 ALA A C 1
ATOM 595 O O . ALA A 1 81 ? -1.015 -5.438 -6.799 1.00 81.88 81 ALA A O 1
ATOM 596 N N . ALA A 1 82 ? -0.781 -6.059 -8.953 1.00 87.94 82 ALA A N 1
ATOM 597 C CA . ALA A 1 82 ? -1.894 -6.998 -8.973 1.00 87.94 82 ALA A CA 1
ATOM 598 C C . ALA A 1 82 ? -1.787 -8.064 -7.869 1.00 87.94 82 ALA A C 1
ATOM 600 O O . ALA A 1 82 ? -2.756 -8.263 -7.150 1.00 87.94 82 ALA A O 1
ATOM 601 N N . ASP A 1 83 ? -0.618 -8.683 -7.658 1.00 88.19 83 ASP A N 1
ATOM 602 C CA . ASP A 1 83 ? -0.424 -9.731 -6.640 1.00 88.19 83 ASP A CA 1
ATOM 603 C C . ASP A 1 83 ? -0.621 -9.225 -5.210 1.00 88.19 83 ASP A C 1
ATOM 605 O O . ASP A 1 83 ? -1.021 -9.977 -4.320 1.00 88.19 83 ASP A O 1
ATOM 609 N N . TRP A 1 84 ? -0.318 -7.951 -4.980 1.00 89.75 84 TRP A N 1
ATOM 610 C CA . TRP A 1 84 ? -0.473 -7.303 -3.681 1.00 89.75 84 TRP A CA 1
ATOM 611 C C . TRP A 1 84 ? -1.892 -6.796 -3.447 1.00 89.75 84 TRP A C 1
ATOM 613 O O . TRP A 1 84 ? -2.319 -6.711 -2.300 1.00 89.75 84 TRP A O 1
ATOM 623 N N . LEU A 1 85 ? -2.623 -6.518 -4.526 1.00 92.69 85 LEU A N 1
ATOM 624 C CA . LEU A 1 85 ? -3.996 -6.025 -4.512 1.00 92.69 85 LEU A CA 1
ATOM 625 C C . LEU A 1 85 ? -5.049 -7.123 -4.714 1.00 92.69 85 LEU A C 1
ATOM 627 O O . LEU A 1 85 ? -6.237 -6.805 -4.722 1.00 92.69 85 LEU A O 1
ATOM 631 N N . ARG A 1 86 ? -4.660 -8.397 -4.849 1.00 91.88 86 ARG A N 1
ATOM 632 C CA . ARG A 1 86 ? -5.611 -9.509 -5.002 1.00 91.88 86 ARG A CA 1
ATOM 633 C C . ARG A 1 86 ? -6.690 -9.497 -3.917 1.00 91.88 86 ARG A C 1
ATOM 635 O O . ARG A 1 86 ? -6.456 -9.099 -2.775 1.00 91.88 86 ARG A O 1
ATOM 642 N N . SER A 1 87 ? -7.875 -9.992 -4.263 1.00 79.56 87 SER A N 1
ATOM 643 C CA . SER A 1 87 ? -9.033 -9.987 -3.365 1.00 79.56 87 SER A CA 1
ATOM 644 C C . SER A 1 87 ? -8.827 -10.823 -2.089 1.00 79.56 87 SER A C 1
ATOM 646 O O . SER A 1 87 ? -9.412 -10.504 -1.050 1.00 79.56 87 SER A O 1
ATOM 648 N N . ASP A 1 88 ? -7.956 -11.835 -2.145 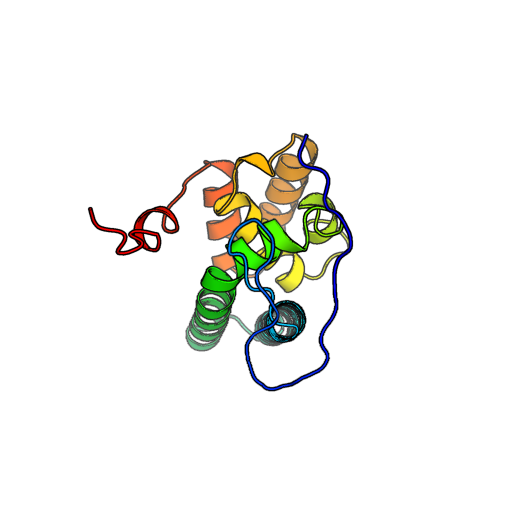1.00 85.81 88 ASP A N 1
ATOM 649 C CA . ASP A 1 88 ? -7.548 -12.699 -1.031 1.00 85.81 88 ASP A CA 1
ATOM 650 C C . ASP A 1 88 ? -6.365 -12.156 -0.207 1.00 85.81 88 ASP A C 1
ATOM 652 O O . ASP A 1 88 ? -5.997 -12.756 0.804 1.00 85.81 88 ASP A O 1
ATOM 656 N N . ALA A 1 89 ? -5.770 -11.025 -0.600 1.00 85.00 89 ALA A N 1
ATOM 657 C CA . ALA A 1 89 ? -4.734 -10.366 0.185 1.00 85.00 89 ALA A CA 1
ATOM 658 C C . ALA A 1 89 ? -5.311 -9.758 1.475 1.00 85.00 89 ALA A C 1
ATOM 660 O O . ALA A 1 89 ? -6.467 -9.327 1.520 1.00 85.00 89 ALA A O 1
ATOM 661 N N . SER A 1 90 ? -4.482 -9.683 2.522 1.00 91.31 90 SER A N 1
ATOM 662 C CA . SER A 1 90 ? -4.831 -8.912 3.714 1.00 91.31 90 SER A CA 1
ATOM 663 C C . SER A 1 90 ? -4.906 -7.420 3.388 1.00 91.31 90 SER A C 1
ATOM 665 O O . SER A 1 90 ? -4.279 -6.930 2.445 1.00 91.31 90 SER A O 1
ATOM 667 N N . GLU A 1 91 ? -5.687 -6.687 4.175 1.00 91.94 91 GLU A N 1
ATOM 668 C CA . GLU A 1 91 ? -5.889 -5.254 3.968 1.00 91.94 91 GLU A CA 1
ATOM 669 C C . GLU A 1 91 ? -4.577 -4.470 4.135 1.00 91.94 91 GLU A C 1
ATOM 671 O O . GLU A 1 91 ? -4.307 -3.576 3.336 1.00 91.94 91 GLU A O 1
ATOM 676 N N . GLY A 1 92 ? -3.704 -4.852 5.076 1.00 90.94 92 GLY A N 1
ATOM 677 C CA . GLY A 1 92 ? -2.371 -4.268 5.210 1.00 90.94 92 GLY A CA 1
ATOM 678 C C . GLY A 1 92 ? -1.480 -4.520 3.995 1.00 90.94 92 GLY A C 1
ATOM 679 O O . GLY A 1 92 ? -0.790 -3.611 3.532 1.00 90.94 92 GLY A O 1
ATOM 680 N N . ARG A 1 93 ? -1.535 -5.723 3.410 1.00 90.94 93 ARG A N 1
ATOM 681 C CA . ARG A 1 93 ? -0.794 -6.033 2.180 1.00 90.94 93 ARG A CA 1
ATOM 682 C C . ARG A 1 93 ? -1.283 -5.180 1.012 1.00 90.94 93 ARG A C 1
ATOM 684 O O . ARG A 1 93 ? -0.474 -4.607 0.283 1.00 90.94 93 ARG A O 1
ATOM 691 N N . ALA A 1 94 ? -2.596 -5.070 0.854 1.00 93.31 94 ALA A N 1
ATOM 692 C CA . ALA A 1 94 ? -3.183 -4.281 -0.215 1.00 93.31 94 ALA A CA 1
ATOM 693 C C . ALA A 1 94 ? -2.954 -2.777 -0.044 1.00 93.31 94 ALA A C 1
ATOM 695 O O . ALA A 1 94 ? -2.746 -2.088 -1.041 1.00 93.31 94 ALA A O 1
ATOM 696 N N . LEU A 1 95 ? -2.896 -2.278 1.195 1.00 93.38 95 LEU A N 1
ATOM 697 C CA . LEU A 1 95 ? -2.494 -0.903 1.478 1.00 93.38 95 LEU A CA 1
ATOM 698 C C . LEU A 1 95 ? -1.083 -0.621 0.949 1.00 93.38 95 LEU A C 1
ATOM 700 O O . LEU A 1 95 ? -0.887 0.363 0.239 1.00 93.38 95 LEU A O 1
ATOM 704 N N . VAL A 1 96 ? -0.116 -1.506 1.212 1.00 90.69 96 VAL A N 1
ATOM 705 C CA . VAL A 1 96 ? 1.246 -1.372 0.661 1.00 90.69 96 VAL A CA 1
ATOM 706 C C . VAL A 1 96 ? 1.229 -1.398 -0.870 1.00 90.69 96 VAL A C 1
ATOM 708 O O . VAL A 1 96 ? 1.893 -0.579 -1.506 1.00 90.69 96 VAL A O 1
ATOM 711 N N . GLY A 1 97 ? 0.432 -2.288 -1.470 1.00 91.62 97 GLY A N 1
ATOM 712 C CA . GLY A 1 97 ? 0.231 -2.331 -2.921 1.00 91.62 97 GLY A CA 1
ATOM 713 C C . GLY A 1 97 ? -0.301 -1.008 -3.483 1.00 91.62 97 GLY A C 1
ATOM 714 O O . GLY A 1 97 ? 0.243 -0.484 -4.452 1.00 91.62 97 GLY A O 1
ATOM 715 N N . ALA A 1 98 ? -1.311 -0.418 -2.845 1.00 93.50 98 ALA A N 1
ATOM 716 C CA . ALA A 1 98 ? -1.882 0.860 -3.259 1.00 93.50 98 ALA A CA 1
ATOM 717 C C . ALA A 1 98 ? -0.908 2.032 -3.059 1.00 93.50 98 ALA A C 1
ATOM 719 O O . ALA A 1 98 ? -0.815 2.904 -3.923 1.00 93.50 98 ALA A O 1
ATOM 720 N N . MET A 1 99 ? -0.122 2.027 -1.976 1.00 92.38 99 MET A N 1
ATOM 721 C CA . MET A 1 99 ? 0.948 3.007 -1.765 1.00 92.38 99 MET A CA 1
ATOM 722 C C . MET A 1 99 ? 2.002 2.940 -2.875 1.00 92.38 99 MET A C 1
ATOM 724 O O . MET A 1 99 ? 2.458 3.987 -3.337 1.00 92.38 99 MET A O 1
ATOM 728 N N . ALA A 1 100 ? 2.363 1.733 -3.325 1.00 89.50 100 ALA A N 1
ATOM 729 C CA . ALA A 1 100 ? 3.284 1.542 -4.441 1.00 89.50 100 ALA A CA 1
ATOM 730 C C . ALA A 1 100 ? 2.698 2.071 -5.760 1.00 89.50 100 ALA A C 1
ATOM 732 O O . ALA A 1 100 ? 3.374 2.816 -6.459 1.00 89.50 100 ALA A O 1
ATOM 733 N N . VAL A 1 101 ? 1.428 1.782 -6.069 1.00 91.62 101 VAL A N 1
ATOM 734 C CA . VAL A 1 101 ? 0.773 2.299 -7.288 1.00 91.62 101 VAL A CA 1
ATOM 735 C C . VAL A 1 101 ? 0.647 3.828 -7.273 1.00 91.62 101 VAL A C 1
ATOM 737 O O . VAL A 1 101 ? 0.853 4.472 -8.299 1.00 91.62 101 VAL A O 1
ATOM 740 N N . ARG A 1 102 ? 0.359 4.429 -6.111 1.00 91.75 102 ARG A N 1
ATOM 741 C CA . ARG A 1 102 ? 0.362 5.892 -5.936 1.00 91.75 102 ARG A CA 1
ATOM 742 C C . ARG A 1 102 ? 1.740 6.496 -6.224 1.00 91.75 102 ARG A C 1
ATOM 744 O O . ARG A 1 102 ? 1.838 7.530 -6.875 1.00 91.75 102 ARG A O 1
ATOM 751 N N . ALA A 1 103 ? 2.791 5.854 -5.718 1.00 87.44 103 ALA A N 1
ATOM 752 C CA . ALA A 1 103 ? 4.182 6.266 -5.882 1.00 87.44 103 ALA A CA 1
ATOM 753 C C . ALA A 1 103 ? 4.697 6.112 -7.325 1.00 87.44 103 ALA A C 1
ATOM 755 O O . ALA A 1 103 ? 5.457 6.956 -7.807 1.00 87.44 103 ALA A O 1
ATOM 756 N N . PHE A 1 104 ? 4.270 5.046 -8.002 1.00 87.25 104 PHE A N 1
ATOM 757 C CA . PHE A 1 104 ? 4.743 4.620 -9.318 1.00 87.25 104 PHE A CA 1
ATOM 758 C C . PHE A 1 104 ? 3.548 4.371 -10.251 1.00 87.25 104 PHE A C 1
ATOM 760 O O . PHE A 1 104 ? 3.078 3.238 -10.390 1.00 87.25 104 PHE A O 1
ATOM 767 N N . PRO A 1 105 ? 3.003 5.430 -10.883 1.00 87.06 105 PRO A N 1
ATOM 768 C CA . PRO A 1 105 ? 1.809 5.320 -11.722 1.00 87.06 105 PRO A CA 1
ATOM 769 C C . PRO A 1 105 ? 1.961 4.391 -12.936 1.00 87.06 105 PRO A C 1
ATOM 771 O O . PRO A 1 105 ? 0.960 3.943 -13.486 1.00 87.06 105 PRO A O 1
ATOM 774 N N . ASP A 1 106 ? 3.188 4.078 -13.350 1.00 86.50 106 ASP A N 1
ATOM 775 C CA . ASP A 1 106 ? 3.506 3.097 -14.391 1.00 86.50 106 ASP A CA 1
ATOM 776 C C . ASP A 1 106 ? 3.170 1.649 -13.990 1.00 86.50 106 ASP A C 1
ATOM 778 O O . ASP A 1 106 ? 3.040 0.788 -14.856 1.00 86.50 106 ASP A O 1
ATOM 782 N N . MET A 1 107 ? 2.926 1.383 -12.701 1.00 86.75 107 MET A N 1
ATOM 783 C CA . MET A 1 107 ? 2.379 0.109 -12.214 1.00 86.75 107 MET A CA 1
ATOM 784 C C . MET A 1 107 ? 0.890 -0.084 -12.529 1.00 86.75 107 MET A C 1
ATOM 786 O O . MET A 1 107 ? 0.340 -1.163 -12.278 1.00 86.75 107 MET A O 1
ATOM 790 N N . ARG A 1 108 ? 0.205 0.957 -13.017 1.00 88.94 108 ARG A N 1
ATOM 791 C CA . ARG A 1 108 ? -1.229 0.896 -13.296 1.00 88.94 108 ARG A CA 1
ATOM 792 C C . ARG A 1 108 ? -1.518 0.089 -14.551 1.00 88.94 108 ARG A C 1
ATOM 794 O O . ARG A 1 108 ? -0.840 0.158 -15.569 1.00 88.94 108 ARG A O 1
ATOM 801 N N . SER A 1 109 ? -2.609 -0.648 -14.465 1.00 91.25 109 SER A N 1
ATOM 802 C CA . SER A 1 109 ? -3.275 -1.325 -15.569 1.00 91.25 109 SER A CA 1
ATOM 803 C C . SER A 1 109 ? -4.771 -1.304 -15.281 1.00 91.25 109 SER A C 1
ATOM 805 O O . SER A 1 109 ? -5.177 -1.030 -14.151 1.00 91.25 109 SER A O 1
ATOM 807 N N . GLU A 1 110 ? -5.599 -1.627 -16.270 1.00 93.25 110 GLU A N 1
ATOM 808 C CA . GLU A 1 110 ? -7.049 -1.719 -16.071 1.00 93.25 110 GLU A CA 1
ATOM 809 C C . GLU A 1 110 ? -7.416 -2.685 -14.929 1.00 93.25 110 GLU A C 1
ATOM 811 O O . GLU A 1 110 ? -8.237 -2.351 -14.077 1.00 93.25 110 GLU A O 1
ATOM 816 N N . ALA A 1 111 ? -6.719 -3.825 -14.841 1.00 93.62 111 ALA A N 1
ATOM 817 C CA . ALA A 1 111 ? -6.894 -4.799 -13.765 1.00 93.62 111 ALA A CA 1
ATOM 818 C C . ALA A 1 111 ? -6.503 -4.236 -12.386 1.00 93.62 111 ALA A C 1
ATOM 820 O O . ALA A 1 111 ? -7.223 -4.422 -11.408 1.00 93.62 111 ALA A O 1
ATOM 821 N N . VAL A 1 112 ? -5.377 -3.519 -12.296 1.00 93.94 112 VAL A N 1
ATOM 822 C CA . VAL A 1 112 ? -4.939 -2.872 -11.045 1.00 93.94 112 VAL A CA 1
ATOM 823 C C . VAL A 1 112 ? -5.930 -1.792 -10.613 1.00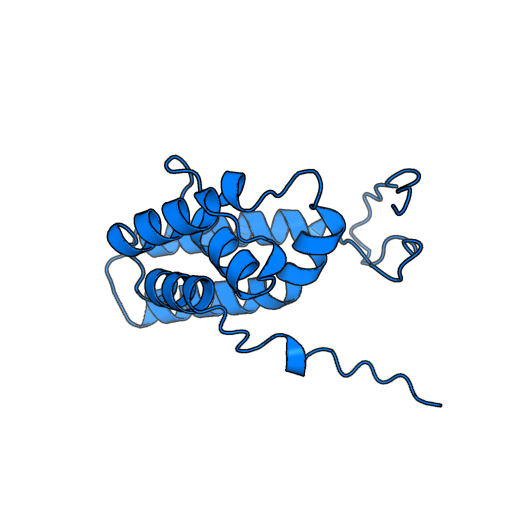 93.94 112 VAL A C 1
ATOM 825 O O . VAL A 1 112 ? -6.274 -1.715 -9.436 1.00 93.94 112 VAL A O 1
ATOM 828 N N . ASP A 1 113 ? -6.440 -0.994 -11.550 1.00 95.31 113 ASP A N 1
ATOM 829 C CA . ASP A 1 113 ? -7.453 0.023 -11.273 1.00 95.31 113 ASP A CA 1
ATOM 830 C C . ASP A 1 113 ? -8.763 -0.597 -10.763 1.00 95.31 113 ASP A C 1
ATOM 832 O O . ASP A 1 113 ? -9.398 -0.057 -9.856 1.00 95.31 113 ASP A O 1
ATOM 836 N N . GLU A 1 114 ? -9.191 -1.729 -11.327 1.00 95.88 114 GLU A N 1
ATOM 837 C CA . GLU A 1 114 ? -10.361 -2.465 -10.846 1.00 95.88 114 GLU A CA 1
ATOM 838 C C . GLU A 1 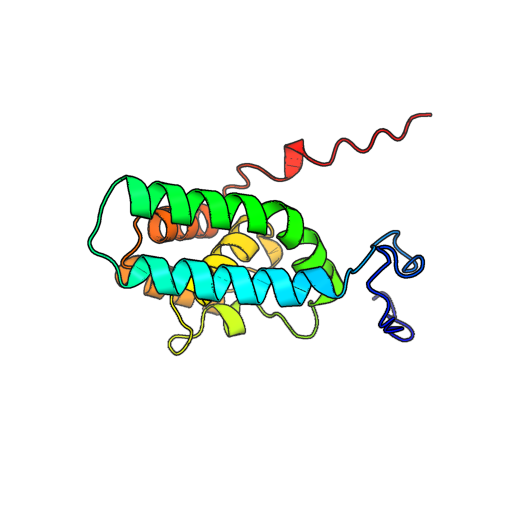114 ? -10.162 -2.971 -9.412 1.00 95.88 114 GLU A C 1
ATOM 840 O O . GLU A 1 114 ? -11.016 -2.721 -8.556 1.00 95.88 114 GLU A O 1
ATOM 845 N N . MET A 1 115 ? -9.009 -3.582 -9.123 1.00 96.38 115 MET A N 1
ATOM 846 C CA . MET A 1 115 ? -8.665 -4.039 -7.774 1.00 96.38 115 MET A CA 1
ATOM 847 C C . MET A 1 115 ? -8.609 -2.877 -6.775 1.00 96.38 115 MET A C 1
ATOM 849 O O . MET A 1 115 ? -9.144 -2.984 -5.672 1.00 96.38 115 MET A O 1
ATOM 853 N N . LEU A 1 116 ? -8.019 -1.737 -7.151 1.00 96.00 116 LEU A N 1
ATOM 854 C CA . LEU A 1 116 ? -8.002 -0.531 -6.318 1.00 96.00 116 LEU A CA 1
ATOM 855 C C . LEU A 1 116 ? -9.421 -0.047 -6.007 1.00 96.00 116 LEU A C 1
ATOM 857 O O . LEU A 1 116 ? -9.731 0.232 -4.851 1.00 96.00 116 LEU A O 1
ATOM 861 N N . ARG A 1 117 ? -10.315 0.003 -7.003 1.00 96.06 117 ARG A N 1
ATOM 862 C CA . ARG A 1 117 ? -11.723 0.378 -6.783 1.00 96.06 117 ARG A CA 1
ATOM 863 C C . ARG A 1 117 ? -12.454 -0.617 -5.883 1.00 96.06 117 ARG A C 1
ATOM 865 O O . ARG A 1 117 ? -13.286 -0.200 -5.080 1.00 96.06 117 ARG A O 1
ATOM 872 N N . GLU A 1 118 ? -12.174 -1.915 -6.003 1.00 96.00 118 GLU A N 1
ATOM 873 C CA . GLU A 1 118 ? -12.716 -2.931 -5.095 1.00 96.00 118 GLU A CA 1
ATOM 874 C C . GLU A 1 118 ? -12.261 -2.677 -3.656 1.00 96.00 118 GLU A C 1
ATOM 876 O O . GLU A 1 118 ? -13.094 -2.601 -2.748 1.00 96.00 118 GLU A O 1
ATOM 881 N N . TRP A 1 119 ? -10.961 -2.457 -3.456 1.00 95.12 119 TRP A N 1
ATOM 882 C CA . TRP A 1 119 ? -10.400 -2.111 -2.155 1.00 95.12 119 TRP A CA 1
ATOM 883 C C . TRP A 1 119 ? -10.984 -0.822 -1.584 1.00 95.12 119 TRP A C 1
ATOM 885 O O . TRP A 1 119 ? -11.393 -0.824 -0.427 1.00 95.12 119 TRP A O 1
ATOM 895 N N . GLY A 1 120 ? -11.143 0.231 -2.387 1.00 93.38 120 GLY A N 1
ATOM 896 C CA . GLY A 1 120 ? -11.769 1.485 -1.955 1.00 93.38 120 GLY A CA 1
ATOM 897 C C . GLY A 1 120 ? -13.196 1.314 -1.417 1.00 93.38 120 GLY A C 1
ATOM 898 O O . GLY A 1 120 ? -13.608 2.056 -0.528 1.00 93.38 120 GLY A O 1
ATOM 899 N N . ARG A 1 121 ? -13.942 0.305 -1.895 1.00 94.00 121 ARG A N 1
ATOM 900 C CA . ARG A 1 121 ? -15.288 -0.015 -1.386 1.00 94.00 121 ARG A CA 1
ATOM 901 C C . ARG A 1 121 ? -15.277 -0.811 -0.081 1.00 94.00 121 ARG A C 1
ATOM 903 O O . ARG A 1 121 ? -16.192 -0.640 0.720 1.00 94.00 121 ARG A O 1
ATOM 910 N N . ARG A 1 122 ? -14.299 -1.701 0.122 1.00 93.06 122 ARG A N 1
ATOM 911 C CA . ARG A 1 122 ? -14.290 -2.655 1.253 1.00 93.06 122 ARG A CA 1
ATOM 912 C C . ARG A 1 122 ? -13.314 -2.320 2.382 1.00 93.06 122 ARG A C 1
ATOM 914 O O . ARG A 1 122 ? -13.436 -2.902 3.457 1.00 93.06 122 ARG A O 1
ATOM 921 N N . ALA A 1 123 ? -12.347 -1.435 2.145 1.00 90.94 123 ALA A N 1
ATOM 922 C CA . ALA A 1 123 ? -11.341 -1.068 3.132 1.00 90.94 123 ALA A CA 1
ATOM 923 C C . ALA A 1 123 ? -11.987 -0.478 4.395 1.00 90.94 123 ALA A C 1
ATOM 925 O O . ALA A 1 123 ? -12.889 0.364 4.334 1.00 90.94 123 ALA A O 1
ATOM 926 N N . ARG A 1 124 ? -11.506 -0.930 5.554 1.00 87.31 124 ARG A N 1
ATOM 927 C CA . ARG A 1 124 ? -11.950 -0.495 6.882 1.00 87.31 124 ARG A CA 1
ATOM 928 C C . ARG A 1 124 ? -11.159 0.715 7.360 1.00 87.31 124 ARG A C 1
ATOM 930 O O . ARG A 1 124 ? -11.714 1.545 8.082 1.00 87.31 124 ARG A O 1
ATOM 937 N N . ALA A 1 125 ? -9.878 0.807 6.998 1.00 85.75 125 ALA A N 1
ATOM 938 C CA . ALA A 1 125 ? -9.068 1.986 7.281 1.00 85.75 125 ALA A CA 1
ATOM 939 C C . ALA A 1 125 ? -9.416 3.138 6.341 1.00 85.75 125 ALA A C 1
ATOM 941 O O . ALA A 1 125 ? -9.438 2.989 5.119 1.00 85.75 125 ALA A O 1
ATOM 942 N N . GLU A 1 126 ? -9.618 4.315 6.925 1.00 90.50 126 GLU A N 1
ATOM 943 C CA . GLU A 1 126 ? -9.844 5.533 6.153 1.00 90.50 126 GLU A CA 1
ATOM 944 C C . GLU A 1 126 ? -8.567 5.954 5.422 1.00 90.50 126 GLU A C 1
ATOM 946 O O . GLU A 1 126 ? -8.614 6.378 4.273 1.00 90.50 126 GLU A O 1
ATOM 951 N N . GLU A 1 127 ? -7.410 5.721 6.045 1.00 89.75 127 GLU A N 1
ATOM 952 C CA . GLU A 1 127 ? -6.093 5.916 5.445 1.00 89.75 127 GLU A CA 1
ATOM 953 C C . GLU A 1 127 ? -5.950 5.148 4.124 1.00 89.75 127 GLU A C 1
ATOM 955 O O . GLU A 1 127 ? -5.392 5.666 3.160 1.00 89.75 127 GLU A O 1
ATOM 960 N N . PHE A 1 128 ? -6.501 3.935 4.050 1.00 92.56 128 PHE A N 1
ATOM 961 C CA . PHE A 1 128 ? -6.437 3.137 2.834 1.00 92.56 128 PHE A CA 1
ATOM 962 C C . PHE A 1 128 ? -7.331 3.716 1.734 1.00 92.56 128 PHE A C 1
ATOM 964 O O . PHE A 1 128 ? -6.893 3.843 0.593 1.00 92.56 128 PHE A O 1
ATOM 971 N N . LYS A 1 129 ? -8.549 4.156 2.055 1.00 93.38 129 LYS A N 1
ATOM 972 C CA . LYS A 1 129 ? -9.421 4.795 1.057 1.00 93.38 129 LYS A CA 1
ATOM 973 C C . LYS A 1 129 ? -8.779 6.039 0.447 1.00 93.38 129 LYS A C 1
ATOM 975 O O . LYS A 1 129 ? -8.819 6.188 -0.771 1.00 93.38 129 LYS A O 1
ATOM 980 N N . VAL A 1 130 ? -8.126 6.862 1.272 1.00 92.62 130 VAL A N 1
ATOM 981 C CA . VAL A 1 130 ? -7.367 8.035 0.807 1.00 92.62 130 VAL A CA 1
ATOM 982 C C . VAL A 1 130 ? -6.250 7.614 -0.149 1.00 92.62 130 VAL A C 1
ATOM 984 O O . VAL A 1 130 ? -6.155 8.145 -1.251 1.00 92.62 130 VAL A O 1
ATOM 987 N N . VAL A 1 131 ? -5.443 6.612 0.215 1.00 93.00 131 VAL A N 1
ATOM 988 C CA . VAL A 1 131 ? -4.360 6.120 -0.657 1.00 93.00 131 VAL A CA 1
ATOM 989 C C . VAL A 1 131 ? -4.899 5.566 -1.979 1.00 93.00 131 VAL A C 1
ATOM 991 O O . VAL A 1 131 ? -4.301 5.804 -3.026 1.00 93.00 131 VAL A O 1
ATOM 994 N N . VAL A 1 132 ? -6.022 4.842 -1.955 1.00 93.81 132 VAL A N 1
ATOM 995 C CA . VAL A 1 132 ? -6.683 4.329 -3.1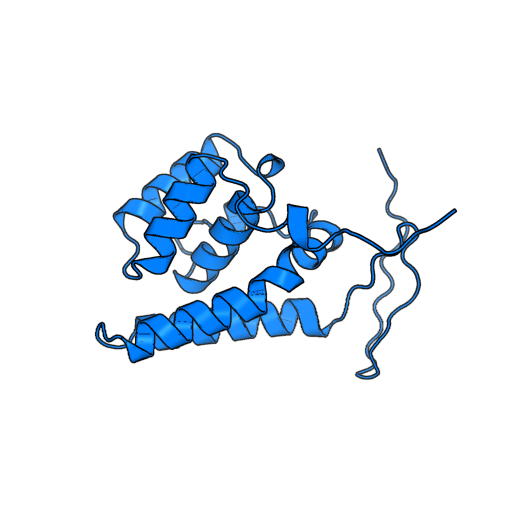66 1.00 93.81 132 VAL A CA 1
ATOM 996 C C . VAL A 1 132 ? -7.140 5.471 -4.066 1.00 93.81 132 VAL A C 1
ATOM 998 O O . VAL A 1 132 ? -6.916 5.419 -5.274 1.00 93.81 132 VAL A O 1
ATOM 1001 N N . GLU A 1 133 ? -7.771 6.496 -3.497 1.00 94.44 133 GLU A N 1
ATOM 1002 C CA . GLU A 1 133 ? -8.220 7.665 -4.249 1.00 94.44 133 GLU A CA 1
ATOM 1003 C C . GLU A 1 133 ? -7.038 8.375 -4.920 1.00 94.44 133 GLU A C 1
ATOM 1005 O O . GLU A 1 133 ? -7.065 8.607 -6.130 1.00 94.44 133 GLU A O 1
ATOM 1010 N N . GLU A 1 134 ? -5.963 8.632 -4.174 1.00 92.56 134 GLU A N 1
ATOM 1011 C CA . GLU A 1 134 ? -4.747 9.257 -4.701 1.00 92.56 134 GLU A CA 1
ATOM 1012 C C . GLU A 1 134 ? -4.086 8.408 -5.800 1.00 92.56 134 GLU A C 1
ATOM 1014 O O . GLU A 1 134 ? -3.671 8.944 -6.833 1.00 92.56 134 GLU A O 1
ATOM 1019 N N . ALA A 1 135 ? -4.029 7.083 -5.616 1.00 90.88 135 ALA A N 1
ATOM 1020 C CA . ALA A 1 135 ? -3.493 6.150 -6.606 1.00 90.88 135 ALA A CA 1
ATOM 1021 C C . ALA A 1 135 ? -4.299 6.181 -7.916 1.00 90.88 135 ALA A C 1
ATOM 1023 O O . ALA A 1 135 ? -3.725 6.237 -9.008 1.00 90.88 135 ALA A O 1
ATOM 1024 N N . LEU A 1 136 ? -5.632 6.201 -7.820 1.00 91.19 136 LEU A N 1
ATOM 1025 C CA . LEU A 1 136 ? -6.530 6.264 -8.976 1.00 91.19 136 LEU A CA 1
ATOM 1026 C C . LEU A 1 136 ? -6.473 7.623 -9.689 1.00 91.19 136 LEU A C 1
ATOM 1028 O O . LEU A 1 136 ? -6.561 7.669 -10.920 1.00 91.19 136 LEU A O 1
ATOM 1032 N N . GLN A 1 137 ? -6.278 8.714 -8.946 1.00 88.75 137 GLN A N 1
ATOM 1033 C CA . GLN A 1 137 ? -6.103 10.062 -9.498 1.00 88.75 137 GLN A CA 1
ATOM 1034 C C . GLN A 1 137 ? -4.720 10.277 -10.135 1.00 88.75 137 GLN A C 1
ATOM 1036 O O . GLN A 1 137 ? -4.544 11.220 -10.903 1.00 88.75 137 GLN A O 1
ATOM 1041 N N . GLY A 1 138 ? -3.742 9.405 -9.856 1.00 73.81 138 GLY A N 1
ATOM 1042 C CA . GLY A 1 138 ? -2.355 9.598 -10.293 1.00 73.81 138 GLY A CA 1
ATOM 1043 C C . GLY A 1 138 ? -1.656 10.744 -9.553 1.00 73.81 138 GLY A C 1
ATOM 1044 O O . GLY A 1 138 ? -0.703 11.329 -10.071 1.00 73.81 138 GLY A O 1
ATOM 1045 N N . CYS A 1 139 ? -2.137 11.089 -8.356 1.00 58.84 139 CYS A N 1
ATOM 1046 C CA . CYS A 1 139 ? -1.572 12.147 -7.531 1.00 58.84 139 CYS A CA 1
ATOM 1047 C C . CYS A 1 139 ? -0.237 11.684 -6.940 1.00 58.84 139 CYS A C 1
ATOM 1049 O O . CYS A 1 139 ? -0.192 10.842 -6.045 1.00 58.84 139 CYS A O 1
ATOM 1051 N N . ASN A 1 140 ? 0.862 12.261 -7.425 1.00 56.97 140 ASN A N 1
ATOM 1052 C CA . ASN A 1 140 ? 2.206 11.947 -6.952 1.00 56.97 140 ASN A CA 1
ATOM 1053 C C . ASN A 1 140 ? 2.609 12.922 -5.828 1.00 56.97 140 ASN A C 1
ATOM 1055 O O . ASN A 1 140 ? 3.424 13.823 -6.017 1.00 56.97 140 ASN A O 1
ATOM 1059 N N . SER A 1 141 ? 1.968 12.810 -4.662 1.00 50.19 141 SER A N 1
ATOM 1060 C CA . SER A 1 141 ? 2.027 13.821 -3.594 1.00 50.19 141 SER A CA 1
ATOM 1061 C C . SER A 1 141 ? 3.294 13.809 -2.718 1.00 50.19 141 SER A C 1
ATOM 1063 O O . SER A 1 141 ? 3.346 14.567 -1.754 1.00 50.19 141 SER A O 1
ATOM 1065 N N . GLY A 1 142 ? 4.353 13.038 -3.020 1.00 47.34 142 GLY A N 1
ATOM 1066 C CA . GLY A 1 142 ? 5.501 13.004 -2.090 1.00 47.34 142 GLY A CA 1
ATOM 1067 C C . GLY A 1 142 ? 6.873 12.530 -2.563 1.00 47.34 142 GLY A C 1
ATOM 1068 O O . GLY A 1 142 ? 7.855 12.837 -1.891 1.00 47.34 142 GLY A O 1
ATOM 1069 N N . ILE A 1 143 ? 7.022 11.836 -3.694 1.00 47.97 143 ILE A N 1
ATOM 1070 C CA . ILE A 1 143 ? 8.338 11.240 -4.018 1.00 47.97 143 ILE A CA 1
ATOM 1071 C C . ILE A 1 143 ? 9.268 12.203 -4.769 1.00 47.97 143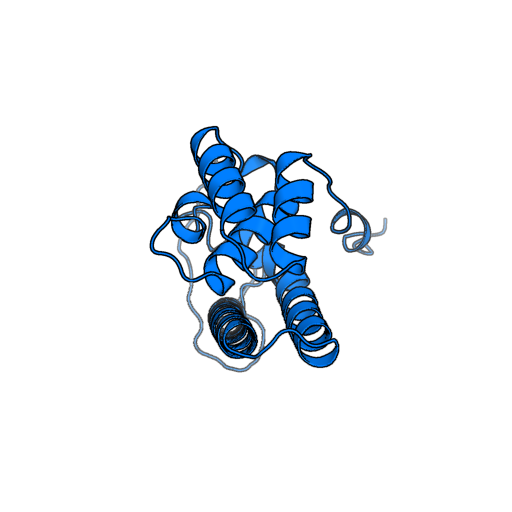 ILE A C 1
ATOM 1073 O O . ILE A 1 143 ? 10.489 12.088 -4.667 1.00 47.97 143 ILE A O 1
ATOM 1077 N N . GLN A 1 144 ? 8.739 13.240 -5.422 1.00 41.59 144 GLN A N 1
ATOM 1078 C CA . GLN A 1 144 ? 9.578 14.217 -6.132 1.00 41.59 144 GLN A CA 1
ATOM 1079 C C . GLN A 1 144 ? 10.394 15.141 -5.202 1.00 41.59 144 GLN A C 1
ATOM 1081 O O . GLN A 1 144 ? 11.351 15.765 -5.655 1.00 41.59 144 GLN A O 1
ATOM 1086 N N . GLY A 1 145 ? 10.078 15.206 -3.901 1.00 35.59 145 GLY A N 1
ATOM 1087 C CA . GLY A 1 145 ? 10.816 16.021 -2.925 1.00 35.59 145 GLY A CA 1
ATOM 1088 C C . GLY A 1 145 ? 12.031 15.333 -2.287 1.00 35.59 145 GLY A C 1
ATOM 1089 O O . GLY A 1 145 ? 12.946 16.017 -1.836 1.00 35.59 145 GLY A O 1
ATOM 1090 N N . ALA A 1 146 ? 12.071 13.996 -2.268 1.00 37.22 146 ALA A N 1
ATOM 1091 C CA . ALA A 1 146 ? 13.101 13.228 -1.557 1.00 37.22 146 ALA A CA 1
ATOM 1092 C C . ALA A 1 146 ? 14.348 12.907 -2.407 1.00 37.22 146 ALA A C 1
ATOM 1094 O O . ALA A 1 146 ? 15.358 12.461 -1.870 1.00 37.22 146 ALA A O 1
ATOM 1095 N N . PHE A 1 147 ? 14.307 13.171 -3.719 1.00 40.28 147 PHE A N 1
ATOM 1096 C CA . PHE A 1 147 ? 15.384 12.851 -4.666 1.00 40.28 147 PHE A CA 1
ATOM 1097 C C . PHE A 1 147 ? 16.098 14.082 -5.247 1.00 40.28 147 PHE A C 1
ATOM 1099 O O . PHE A 1 147 ? 16.661 14.018 -6.339 1.00 40.28 147 PHE A O 1
ATOM 1106 N N . LYS A 1 148 ? 16.193 15.192 -4.497 1.00 31.09 148 LYS A N 1
ATOM 1107 C CA . LYS A 1 148 ? 17.361 16.074 -4.666 1.00 31.09 148 LYS A CA 1
ATOM 1108 C C . LYS A 1 148 ? 18.578 15.357 -4.087 1.00 31.09 148 LYS A C 1
ATOM 1110 O O . LYS A 1 148 ? 19.011 15.618 -2.969 1.00 31.09 148 LYS A O 1
ATOM 1115 N N . ILE A 1 149 ? 19.109 14.420 -4.866 1.00 36.31 149 ILE A N 1
ATOM 1116 C CA . ILE A 1 149 ? 20.464 13.923 -4.681 1.00 36.31 149 ILE A CA 1
ATOM 1117 C C . ILE A 1 149 ? 21.363 15.150 -4.836 1.00 36.31 149 ILE A C 1
ATOM 1119 O O . ILE A 1 149 ? 21.378 15.789 -5.888 1.00 36.31 149 ILE A O 1
ATOM 1123 N N . ASN A 1 150 ? 22.070 15.510 -3.767 1.00 35.34 150 ASN A N 1
ATOM 1124 C CA . ASN A 1 150 ? 23.234 16.380 -3.849 1.00 35.34 150 ASN A CA 1
ATOM 1125 C C . ASN A 1 150 ? 24.241 15.716 -4.798 1.00 35.34 150 ASN A C 1
ATOM 1127 O O . ASN A 1 150 ? 25.020 14.863 -4.388 1.00 35.34 150 ASN A O 1
ATOM 1131 N N . GLY A 1 151 ? 24.177 16.077 -6.074 1.00 29.53 151 GLY A N 1
ATOM 1132 C CA . GLY A 1 151 ? 25.133 15.708 -7.106 1.00 29.53 151 GLY A CA 1
ATOM 1133 C C . GLY A 1 151 ? 25.463 16.967 -7.886 1.00 29.53 151 GLY A C 1
ATOM 1134 O O . GLY A 1 151 ? 24.815 17.269 -8.883 1.00 29.53 151 GLY A O 1
ATOM 1135 N N . GLY A 1 152 ? 26.404 17.742 -7.349 1.00 31.06 152 GLY A N 1
ATOM 1136 C CA . GLY A 1 152 ? 26.963 18.898 -8.029 1.00 31.06 152 GLY A CA 1
ATOM 1137 C C . GLY A 1 152 ? 27.756 18.500 -9.271 1.00 31.06 152 GLY A C 1
ATOM 1138 O O . GLY A 1 152 ? 28.287 17.392 -9.361 1.00 31.06 152 GLY A O 1
ATOM 1139 N N . TRP A 1 153 ? 27.852 19.462 -10.180 1.00 34.84 153 TRP A N 1
ATOM 1140 C CA . TRP A 1 153 ? 29.106 19.812 -10.834 1.00 34.84 153 TRP A CA 1
ATOM 1141 C C . TRP A 1 153 ? 29.413 21.257 -10.457 1.00 34.84 153 TRP A C 1
ATOM 1143 O O . TRP A 1 153 ? 28.446 22.056 -10.426 1.00 34.84 153 TRP A O 1
#

Radius of gyration: 16.35 Å; Cα contacts (8 Å, |Δi|>4): 144; chains: 1; bounding box: 44×32×41 Å

Secondary structure (DSSP, 8-state):
------------SSS-----TTS----HHHHHHHHHHHHHHHHHHTSPP-HHHHHHHHHHHHHHGGGHHHHHHHHTTT--HHHHH-TTS-HHHHHHHHHHHHH-GGG--HHHHHHHHHHHHH-S-HHHHHHHHHHHHT---SGGGTT------

Nearest PDB structures (foldseek):
  7uwc-assembly1_P  TM=3.955E-01  e=2.790E+00  Citrus x limon

Foldseek 3Di:
DDDQPDDDDDPDPPDFDDDDVVRQTADPVLVVLLVVLLVQLLVLLPDDDDPVSLVSNVVSVVVNLVSLVNCCVPCVVPDQLLVQLPPPHGLSSNLSSLSSLLQPVVSDDPSSLVSLVVCLVPPPDPSSVVSSVSSNVSPNPDDVVPPPPPDDD

Organism: NCBI:txid388810

pLDDT: mean 72.68, std 22.47, range [28.16, 96.38]

Mean predicted aligned error: 11.51 Å